Protein AF-A0A9X2W928-F1 (afdb_monomer_lite)

Structure (mmCIF, N/CA/C/O backbone):
data_AF-A0A9X2W928-F1
#
_entry.id   AF-A0A9X2W928-F1
#
loop_
_atom_site.group_PDB
_atom_site.id
_atom_site.type_symbol
_atom_site.label_atom_id
_atom_site.label_alt_id
_atom_site.label_comp_id
_atom_site.label_asym_id
_atom_site.label_entity_id
_atom_site.label_seq_id
_atom_site.pdbx_PDB_ins_code
_atom_site.Cartn_x
_atom_site.Cartn_y
_atom_site.Cartn_z
_atom_site.occupan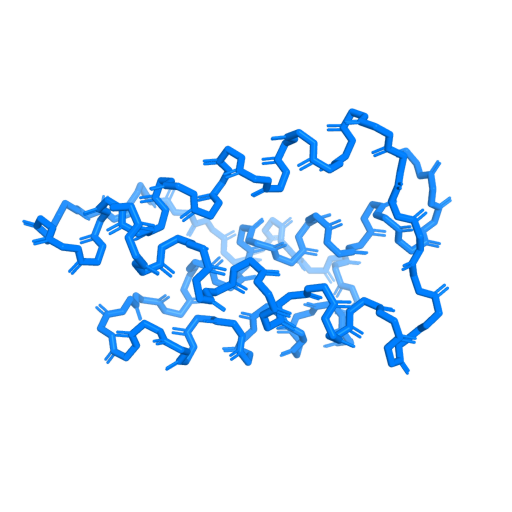cy
_atom_site.B_iso_or_equiv
_atom_site.auth_seq_id
_atom_site.auth_comp_id
_atom_site.auth_asym_id
_atom_site.auth_atom_id
_atom_site.pdbx_PDB_model_num
ATOM 1 N N . MET A 1 1 ? 4.983 -0.685 18.247 1.00 61.59 1 MET A N 1
ATOM 2 C CA . MET A 1 1 ? 6.153 -1.335 17.613 1.00 61.59 1 MET A CA 1
ATOM 3 C C . MET A 1 1 ? 5.823 -2.723 17.072 1.00 61.59 1 MET A C 1
ATOM 5 O O . MET A 1 1 ? 6.039 -2.919 15.888 1.00 61.59 1 MET A O 1
ATOM 9 N N . GLN A 1 2 ? 5.196 -3.625 17.844 1.00 84.94 2 GLN A N 1
ATOM 10 C CA . GLN A 1 2 ? 4.877 -4.987 17.364 1.00 84.94 2 GLN A CA 1
ATOM 11 C C . GLN A 1 2 ? 4.058 -5.044 16.055 1.00 84.94 2 GLN A C 1
ATOM 13 O O . GLN A 1 2 ? 4.350 -5.868 15.195 1.00 84.94 2 GLN A O 1
ATOM 18 N N . LEU A 1 3 ? 3.059 -4.167 15.869 1.00 93.12 3 LEU A N 1
ATOM 19 C CA . LEU A 1 3 ? 2.243 -4.159 14.643 1.00 93.12 3 LEU A CA 1
ATOM 20 C C . LEU A 1 3 ? 3.070 -3.800 13.399 1.00 93.12 3 LEU A C 1
ATOM 22 O O . LEU A 1 3 ? 3.018 -4.517 12.406 1.00 93.12 3 LEU A O 1
ATOM 26 N N . THR A 1 4 ? 3.878 -2.738 13.477 1.00 95.38 4 THR A N 1
ATOM 27 C CA . THR A 1 4 ? 4.791 -2.335 12.397 1.00 95.38 4 THR A CA 1
ATOM 28 C C . THR A 1 4 ? 5.741 -3.469 12.027 1.00 95.38 4 THR A C 1
ATOM 30 O O . THR A 1 4 ? 5.888 -3.770 10.853 1.00 95.38 4 THR A O 1
ATOM 33 N N . GLU A 1 5 ? 6.365 -4.120 13.010 1.00 95.25 5 GLU A N 1
ATOM 34 C CA . GLU A 1 5 ? 7.313 -5.218 12.772 1.00 95.25 5 GLU A CA 1
ATOM 35 C C . GLU A 1 5 ? 6.637 -6.421 12.107 1.00 95.25 5 GLU A C 1
ATOM 37 O O . GLU A 1 5 ? 7.166 -6.969 11.139 1.00 95.25 5 GLU A O 1
ATOM 42 N N . LYS A 1 6 ? 5.438 -6.797 12.575 1.00 96.81 6 LYS A N 1
ATOM 43 C CA . LYS A 1 6 ? 4.638 -7.874 11.979 1.00 96.81 6 LYS A CA 1
ATOM 44 C C . LYS A 1 6 ? 4.305 -7.572 10.517 1.00 96.81 6 LYS A C 1
ATOM 46 O O . LYS A 1 6 ? 4.499 -8.428 9.655 1.00 96.81 6 LYS A O 1
ATOM 51 N N . VAL A 1 7 ? 3.821 -6.363 10.236 1.00 97.81 7 VAL A N 1
ATOM 52 C CA . VAL A 1 7 ? 3.457 -5.954 8.874 1.00 97.81 7 VAL A CA 1
ATOM 53 C C . VAL A 1 7 ? 4.700 -5.831 7.990 1.00 97.81 7 VAL A C 1
ATOM 55 O O . VAL A 1 7 ? 4.683 -6.296 6.855 1.00 97.81 7 VAL A O 1
ATOM 58 N N . GLN A 1 8 ? 5.814 -5.315 8.510 1.00 97.94 8 GLN A N 1
ATOM 59 C CA . GLN A 1 8 ? 7.075 -5.247 7.771 1.00 97.94 8 GLN A CA 1
ATOM 60 C C . GLN A 1 8 ? 7.595 -6.644 7.401 1.00 97.94 8 GLN A C 1
ATOM 62 O O . GLN A 1 8 ? 8.061 -6.856 6.284 1.00 97.94 8 GLN A O 1
ATOM 67 N N . ALA A 1 9 ? 7.484 -7.626 8.301 1.00 98.00 9 ALA A N 1
ATOM 68 C CA . ALA A 1 9 ? 7.858 -9.008 8.003 1.00 98.00 9 ALA A CA 1
ATOM 69 C C . ALA A 1 9 ? 6.979 -9.624 6.897 1.00 98.00 9 ALA A C 1
ATOM 71 O O . ALA A 1 9 ? 7.482 -10.345 6.028 1.00 98.00 9 ALA A O 1
ATOM 72 N N . PHE A 1 10 ? 5.681 -9.306 6.897 1.00 98.44 10 PHE A N 1
ATOM 73 C CA . PHE A 1 10 ? 4.758 -9.701 5.834 1.00 98.44 10 PHE A CA 1
ATOM 74 C C . PHE A 1 10 ? 5.134 -9.064 4.488 1.00 98.44 10 PHE A C 1
ATOM 76 O O . PHE A 1 10 ? 5.306 -9.781 3.502 1.00 98.44 10 PHE A O 1
ATOM 83 N N . ILE A 1 11 ? 5.382 -7.752 4.466 1.00 98.50 11 ILE A N 1
ATOM 84 C CA . ILE A 1 11 ? 5.858 -7.014 3.285 1.00 98.50 11 ILE A CA 1
ATOM 85 C C . ILE A 1 11 ? 7.146 -7.630 2.729 1.00 98.50 11 ILE A C 1
ATOM 87 O O . ILE A 1 11 ? 7.240 -7.892 1.534 1.00 98.50 11 ILE A O 1
ATOM 91 N N . ASN A 1 12 ? 8.118 -7.939 3.589 1.00 98.06 12 ASN A N 1
ATOM 92 C CA . ASN A 1 12 ? 9.379 -8.550 3.167 1.00 98.06 12 ASN A CA 1
ATOM 93 C C . ASN A 1 12 ? 9.173 -9.934 2.526 1.00 98.06 12 ASN A C 1
ATOM 95 O O . ASN A 1 12 ? 9.934 -10.328 1.644 1.00 98.06 12 ASN A O 1
ATOM 99 N N . THR A 1 13 ? 8.154 -10.681 2.956 1.00 98.19 13 THR A N 1
ATOM 100 C CA . THR A 1 13 ? 7.782 -11.967 2.342 1.00 98.19 13 THR A CA 1
ATOM 101 C C . THR A 1 13 ? 7.139 -11.753 0.970 1.00 98.19 13 THR A C 1
ATOM 103 O O . THR A 1 13 ? 7.491 -12.443 0.014 1.00 98.19 13 THR A O 1
ATOM 106 N N . LEU A 1 14 ? 6.256 -10.759 0.855 1.00 97.56 14 LEU A N 1
ATOM 107 C CA . LEU A 1 14 ? 5.619 -10.340 -0.395 1.00 97.56 14 LEU A CA 1
ATOM 108 C C . LEU A 1 14 ? 6.645 -9.913 -1.449 1.00 97.56 14 LEU A C 1
ATOM 110 O O . LEU A 1 14 ? 6.648 -10.469 -2.547 1.00 97.56 14 LEU A O 1
ATOM 114 N N . LEU A 1 15 ? 7.557 -9.007 -1.088 1.00 98.06 15 LEU A N 1
ATOM 115 C CA . LEU A 1 15 ? 8.642 -8.533 -1.954 1.00 98.06 15 LEU A CA 1
ATOM 116 C C . LEU A 1 15 ? 9.480 -9.703 -2.485 1.00 98.06 15 LEU A C 1
ATOM 118 O O . LEU A 1 15 ? 9.664 -9.842 -3.694 1.00 98.06 15 LEU A O 1
ATOM 122 N N . LYS A 1 16 ? 9.894 -10.616 -1.596 1.00 97.56 16 LYS A N 1
ATOM 123 C CA . LYS A 1 16 ? 10.633 -11.830 -1.976 1.00 97.56 16 LYS A CA 1
ATOM 124 C C . LYS A 1 16 ? 9.841 -12.728 -2.923 1.00 97.56 16 LYS A C 1
ATOM 126 O O . LYS A 1 16 ? 10.414 -13.241 -3.874 1.00 97.56 16 LYS A O 1
ATOM 131 N N . SER A 1 17 ? 8.538 -12.903 -2.697 1.00 97.06 17 SER A N 1
ATOM 132 C CA . SER A 1 17 ? 7.685 -13.729 -3.567 1.00 97.06 17 SER A CA 1
ATOM 133 C C . SER A 1 17 ? 7.531 -13.172 -4.989 1.00 97.06 17 SER A C 1
ATOM 135 O O . SER A 1 17 ? 7.160 -13.914 -5.895 1.00 97.06 17 SER A O 1
ATOM 137 N N . ARG A 1 18 ? 7.805 -11.875 -5.180 1.00 96.00 18 ARG A N 1
ATOM 138 C CA . ARG A 1 18 ? 7.748 -11.166 -6.466 1.00 96.00 18 ARG A CA 1
ATOM 139 C C . ARG A 1 18 ? 9.131 -10.834 -7.036 1.00 96.00 18 ARG A C 1
ATOM 141 O O . ARG A 1 18 ? 9.211 -10.154 -8.050 1.00 96.00 18 ARG A O 1
ATOM 148 N N . ASN A 1 19 ? 10.213 -11.317 -6.416 1.00 96.56 19 ASN A N 1
ATOM 149 C CA . ASN A 1 19 ? 11.597 -10.973 -6.768 1.00 96.56 19 ASN A CA 1
ATOM 150 C C . ASN A 1 19 ? 11.873 -9.455 -6.801 1.00 96.56 19 ASN A C 1
ATOM 152 O O . ASN A 1 19 ? 12.717 -8.989 -7.564 1.00 96.56 19 ASN A O 1
ATOM 156 N N . ILE A 1 20 ? 11.194 -8.684 -5.952 1.00 97.38 20 ILE A N 1
ATOM 157 C CA . ILE A 1 20 ? 11.406 -7.240 -5.824 1.00 97.38 20 ILE A CA 1
ATOM 158 C C . ILE A 1 20 ? 12.455 -7.008 -4.736 1.00 97.38 20 ILE A C 1
ATOM 160 O O . ILE A 1 20 ? 12.308 -7.496 -3.613 1.00 97.38 20 ILE A O 1
ATOM 164 N N . THR A 1 21 ? 13.51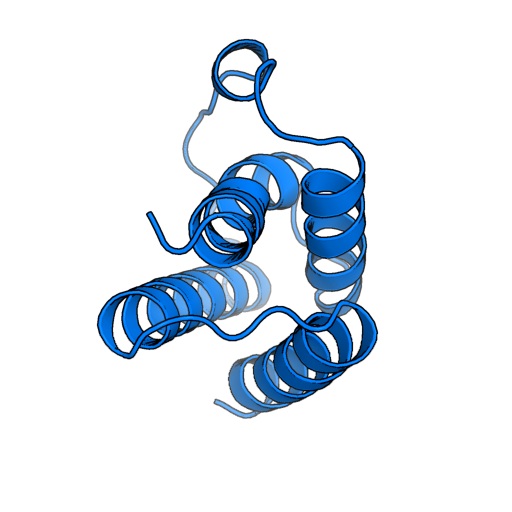1 -6.264 -5.065 1.00 96.75 21 THR A N 1
ATOM 165 C CA . THR A 1 21 ? 14.585 -5.908 -4.125 1.00 96.75 21 THR A CA 1
ATOM 166 C C . THR A 1 21 ? 14.714 -4.391 -4.072 1.00 96.75 21 THR A C 1
ATOM 168 O O . THR A 1 21 ? 15.414 -3.837 -4.916 1.00 96.75 21 THR A O 1
ATOM 171 N N . PRO A 1 22 ? 14.050 -3.714 -3.119 1.00 97.25 22 PRO A N 1
ATOM 172 C CA . PRO A 1 22 ? 14.174 -2.271 -2.994 1.00 97.25 22 PRO A CA 1
ATOM 173 C C . PRO A 1 22 ? 15.603 -1.864 -2.605 1.00 97.25 22 PRO A C 1
ATOM 175 O O . PRO A 1 22 ? 16.303 -2.593 -1.900 1.00 97.25 22 PRO A O 1
ATOM 178 N N . ASN A 1 23 ? 16.040 -0.678 -3.024 1.00 97.25 23 ASN A N 1
ATOM 179 C CA . ASN A 1 23 ? 17.282 -0.084 -2.532 1.00 97.25 23 ASN A CA 1
ATOM 180 C C . ASN A 1 23 ? 17.109 0.489 -1.108 1.00 97.25 23 ASN A C 1
ATOM 182 O O . ASN A 1 23 ? 15.994 0.657 -0.616 1.00 97.25 23 ASN A O 1
ATOM 186 N N . ALA A 1 24 ? 18.211 0.853 -0.446 1.00 96.88 24 ALA A N 1
ATOM 187 C CA . ALA A 1 24 ? 18.180 1.316 0.947 1.00 96.88 24 ALA A CA 1
ATOM 188 C C . ALA A 1 24 ? 17.270 2.542 1.189 1.00 96.88 24 ALA A C 1
ATOM 190 O O . ALA A 1 24 ? 16.657 2.657 2.251 1.00 96.88 24 ALA A O 1
ATOM 191 N N . VAL A 1 25 ? 17.158 3.454 0.215 1.00 97.56 25 VAL A N 1
ATOM 192 C CA . VAL A 1 25 ? 16.279 4.631 0.320 1.00 97.56 25 VAL A CA 1
ATOM 193 C C . VAL A 1 25 ? 14.816 4.207 0.216 1.00 97.56 25 VAL A C 1
ATOM 195 O O . VAL A 1 25 ? 13.995 4.631 1.029 1.00 97.56 25 VAL A O 1
ATOM 198 N N . GLN A 1 26 ? 14.492 3.328 -0.731 1.00 97.94 26 GLN A N 1
ATOM 199 C CA . GLN A 1 26 ? 13.147 2.776 -0.896 1.00 97.94 26 GLN A CA 1
ATOM 200 C C . GLN A 1 26 ? 12.721 1.963 0.341 1.00 97.94 26 GLN A C 1
ATOM 202 O O . GLN A 1 26 ? 11.610 2.141 0.837 1.00 97.94 26 GLN A O 1
ATOM 207 N N . GLU A 1 27 ? 13.613 1.146 0.915 1.00 97.94 27 GLU A N 1
ATOM 208 C CA . GLU A 1 27 ? 13.358 0.417 2.168 1.00 97.94 27 GLU A CA 1
ATOM 209 C C . GLU A 1 27 ? 13.056 1.367 3.335 1.00 97.94 27 GLU A C 1
ATOM 211 O O . GLU A 1 27 ? 12.123 1.138 4.116 1.00 97.94 27 GLU A O 1
ATOM 216 N N . GLN A 1 28 ? 13.822 2.455 3.455 1.00 98.06 28 GLN A N 1
ATOM 217 C CA . GLN A 1 28 ? 13.610 3.466 4.487 1.00 98.06 28 GLN A CA 1
ATOM 218 C C . GLN A 1 28 ? 12.254 4.165 4.317 1.00 98.06 28 GLN A C 1
ATOM 220 O O . GLN A 1 28 ? 11.524 4.334 5.301 1.00 98.06 28 GLN A O 1
ATOM 225 N N . MET A 1 29 ? 11.906 4.554 3.089 1.00 98.19 29 MET A N 1
ATOM 226 C CA . MET A 1 29 ? 10.642 5.223 2.773 1.00 98.19 29 MET A CA 1
ATOM 227 C C . MET A 1 29 ? 9.438 4.317 3.029 1.00 98.19 29 MET A C 1
ATOM 229 O O . MET A 1 29 ? 8.491 4.739 3.699 1.00 98.19 29 MET A O 1
ATOM 233 N N . LEU A 1 30 ? 9.513 3.058 2.601 1.00 98.25 30 LEU A N 1
ATOM 234 C CA . LEU A 1 30 ? 8.493 2.047 2.859 1.00 98.25 30 LEU A CA 1
ATOM 235 C C . LEU A 1 30 ? 8.314 1.814 4.363 1.00 98.25 30 LEU A C 1
ATOM 237 O O . LEU A 1 30 ? 7.198 1.865 4.876 1.00 98.25 30 LEU A O 1
ATOM 241 N N . THR A 1 31 ? 9.412 1.656 5.104 1.00 97.94 31 THR A N 1
ATOM 242 C CA . THR A 1 31 ? 9.365 1.476 6.565 1.00 97.94 31 THR A CA 1
ATOM 243 C C . THR A 1 31 ? 8.722 2.679 7.265 1.00 97.94 31 THR A C 1
ATOM 245 O O . THR A 1 31 ? 7.946 2.514 8.210 1.00 97.94 31 THR A O 1
ATOM 248 N N . SER A 1 32 ? 9.034 3.901 6.821 1.00 98.19 32 SER A N 1
ATOM 249 C CA . SER A 1 32 ? 8.421 5.127 7.347 1.00 98.19 32 SER A CA 1
ATOM 250 C C . SER A 1 32 ? 6.911 5.148 7.095 1.00 98.19 32 SER A C 1
ATOM 252 O O . SER A 1 32 ? 6.126 5.409 8.009 1.00 98.19 32 SER A O 1
ATOM 254 N N . HIS A 1 33 ? 6.497 4.782 5.882 1.00 98.12 33 HIS A N 1
ATOM 255 C CA . HIS A 1 33 ? 5.092 4.716 5.500 1.00 98.12 33 HIS A CA 1
ATOM 256 C C . HIS A 1 33 ? 4.315 3.690 6.343 1.00 98.12 33 HIS A C 1
ATOM 258 O O . HIS A 1 33 ? 3.288 4.019 6.932 1.00 98.12 33 HIS A O 1
ATOM 264 N N . VAL A 1 34 ? 4.852 2.478 6.515 1.00 98.06 34 VAL A N 1
ATOM 265 C CA . VAL A 1 34 ? 4.231 1.410 7.323 1.00 98.06 34 VAL A CA 1
ATOM 266 C C . VAL A 1 34 ? 4.122 1.801 8.801 1.00 98.06 34 VAL A C 1
ATOM 268 O O . VAL A 1 34 ? 3.156 1.439 9.477 1.00 98.06 34 VAL A O 1
ATOM 271 N N . ARG A 1 35 ? 5.079 2.577 9.333 1.00 98.06 35 ARG A N 1
ATOM 272 C CA . ARG A 1 35 ? 4.965 3.156 10.684 1.00 98.06 35 ARG A CA 1
ATOM 273 C C . ARG A 1 35 ? 3.796 4.131 10.787 1.00 98.06 35 ARG A C 1
ATOM 275 O O . ARG A 1 35 ? 3.086 4.083 11.788 1.00 98.06 35 ARG A O 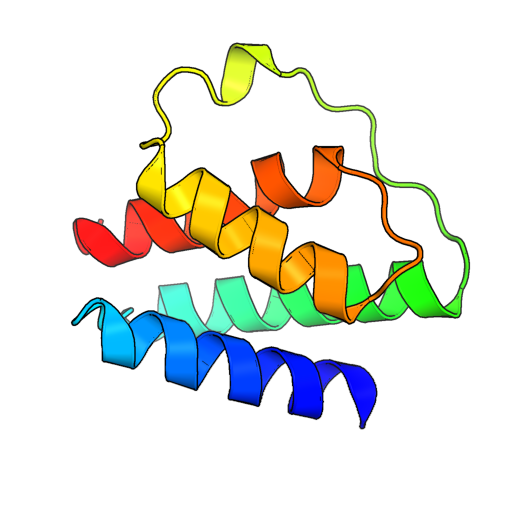1
ATOM 282 N N . ALA A 1 36 ? 3.581 4.969 9.775 1.00 97.50 36 ALA A N 1
ATOM 283 C CA . ALA A 1 36 ? 2.457 5.899 9.741 1.00 97.50 36 ALA A CA 1
ATOM 284 C C . ALA A 1 36 ? 1.108 5.164 9.630 1.00 97.50 36 ALA A C 1
ATOM 286 O O . ALA A 1 36 ? 0.193 5.465 10.391 1.00 97.50 36 ALA A O 1
ATOM 287 N N . MET A 1 37 ? 1.015 4.133 8.781 1.00 97.94 37 MET A N 1
ATOM 288 C CA . MET A 1 37 ? -0.165 3.257 8.701 1.00 97.94 37 MET A CA 1
ATOM 289 C C . MET A 1 37 ? -0.469 2.593 10.051 1.00 97.94 37 MET A C 1
ATOM 291 O O . MET A 1 37 ? -1.598 2.620 10.534 1.00 97.94 37 MET A O 1
ATOM 295 N N . ALA A 1 38 ? 0.554 2.036 10.710 1.00 97.88 38 ALA A N 1
ATOM 296 C CA . ALA A 1 38 ? 0.400 1.430 12.031 1.00 97.88 38 ALA A CA 1
ATOM 297 C C . ALA A 1 38 ? -0.026 2.448 13.093 1.00 97.88 38 ALA A C 1
ATOM 299 O O . ALA A 1 38 ? -0.794 2.102 13.986 1.00 97.88 38 ALA A O 1
ATOM 300 N N . HIS A 1 39 ? 0.458 3.689 13.008 1.00 97.31 39 HIS A N 1
ATOM 301 C CA . HIS A 1 39 ? 0.012 4.762 13.886 1.00 97.31 39 HIS A CA 1
ATOM 302 C C . HIS A 1 39 ? -1.482 5.038 13.696 1.00 97.31 39 HIS A C 1
ATOM 304 O O . HIS A 1 39 ? -2.228 4.894 14.661 1.00 97.31 39 HIS A O 1
ATOM 310 N N . ARG A 1 40 ? -1.926 5.314 12.462 1.00 97.88 40 ARG A N 1
ATOM 311 C CA . ARG A 1 40 ? -3.340 5.570 12.136 1.00 97.88 40 ARG A CA 1
ATOM 312 C C . ARG A 1 40 ? -4.252 4.408 12.520 1.00 97.88 40 ARG A C 1
ATOM 314 O O . ARG A 1 40 ? -5.297 4.623 13.122 1.00 97.88 40 ARG A O 1
ATOM 321 N N . SER A 1 41 ? -3.821 3.171 12.277 1.00 97.69 41 SER A N 1
ATOM 322 C CA . SER A 1 41 ? -4.555 1.966 12.683 1.00 97.69 41 SER A CA 1
ATOM 323 C C . SER A 1 41 ? -4.769 1.893 14.202 1.00 97.69 41 SER A C 1
ATOM 325 O O . SER A 1 41 ? -5.822 1.450 14.656 1.00 97.69 41 SER A O 1
ATOM 327 N N . LEU A 1 42 ? -3.803 2.349 15.006 1.00 97.06 42 LEU A N 1
ATOM 328 C CA . LEU A 1 42 ? -3.890 2.316 16.470 1.00 97.06 42 LEU A CA 1
ATOM 329 C C . LEU A 1 42 ? -4.616 3.528 17.067 1.00 97.06 42 LEU A C 1
ATOM 331 O O . LEU A 1 42 ? -5.223 3.400 18.129 1.00 97.06 42 LEU A O 1
ATOM 335 N N . THR A 1 43 ? -4.521 4.697 16.435 1.00 97.38 43 THR A N 1
ATOM 336 C CA . THR A 1 43 ? -5.067 5.956 16.968 1.00 97.38 43 THR A CA 1
ATOM 337 C C . THR A 1 43 ? -6.422 6.332 16.385 1.00 97.38 43 THR A C 1
ATOM 339 O O . THR A 1 43 ? -7.147 7.106 17.006 1.00 97.38 43 THR A O 1
ATOM 342 N N . GLY A 1 44 ? -6.770 5.803 15.211 1.00 96.81 44 GLY A N 1
ATOM 343 C CA . GLY A 1 44 ? -7.922 6.247 14.431 1.00 96.81 44 GLY A CA 1
ATOM 344 C C . GLY A 1 44 ? -7.716 7.607 13.757 1.00 96.81 44 GLY A C 1
ATOM 345 O O . GLY A 1 44 ? -8.692 8.211 13.319 1.00 96.81 44 GLY A O 1
ATOM 346 N N . GLU A 1 45 ? -6.479 8.113 13.692 1.00 97.06 45 GLU A N 1
ATOM 347 C CA . GLU A 1 45 ? -6.171 9.323 12.925 1.00 97.06 45 GLU A CA 1
ATOM 348 C C . GLU A 1 45 ? -6.546 9.111 11.444 1.00 97.06 45 GLU A C 1
ATOM 350 O O . GLU A 1 45 ? -6.177 8.081 10.865 1.00 97.06 45 GLU A O 1
ATOM 355 N N . PRO A 1 46 ? -7.292 10.047 10.826 1.00 95.00 46 PRO A N 1
ATOM 356 C CA . PRO A 1 46 ? -7.768 9.876 9.462 1.00 95.00 46 PRO A CA 1
ATOM 357 C C . PRO A 1 46 ? -6.618 9.933 8.455 1.00 95.00 46 PRO A C 1
ATOM 359 O O . PRO A 1 46 ? -5.604 10.604 8.660 1.00 95.00 46 PRO A O 1
ATOM 362 N N . LEU A 1 47 ? -6.807 9.257 7.323 1.00 95.19 47 LEU A N 1
ATOM 363 C CA . LEU A 1 47 ? -5.954 9.466 6.163 1.00 95.19 47 LEU A CA 1
ATOM 364 C C . LEU A 1 47 ? -6.230 10.862 5.570 1.00 95.19 47 LEU A C 1
ATOM 366 O O . LEU A 1 47 ? -7.396 11.264 5.520 1.00 95.19 47 LEU A O 1
ATOM 370 N N . PRO A 1 48 ? -5.204 11.600 5.107 1.00 88.88 48 PRO A N 1
ATOM 371 C CA . PRO A 1 48 ? -5.417 12.776 4.273 1.00 88.88 48 PRO A CA 1
ATOM 372 C C . PRO A 1 48 ? -6.246 12.440 3.028 1.00 88.88 48 PRO A C 1
ATOM 374 O O . PRO A 1 48 ? -6.189 11.319 2.524 1.00 88.88 48 PRO A O 1
ATOM 377 N N . GLU A 1 49 ? -6.991 13.420 2.523 1.00 90.81 49 GLU A N 1
ATOM 378 C CA . GLU A 1 49 ? -7.752 13.270 1.283 1.00 90.81 49 GLU A CA 1
ATOM 379 C C . GLU A 1 49 ? -6.798 13.018 0.106 1.00 90.81 49 GLU A C 1
ATOM 381 O O . GLU A 1 49 ? -5.806 13.731 -0.069 1.00 90.81 49 GLU A O 1
ATOM 386 N N . VAL A 1 50 ? -7.081 11.969 -0.667 1.00 91.69 50 VAL A N 1
ATOM 387 C CA . VAL A 1 50 ? -6.294 11.548 -1.830 1.00 91.69 50 VAL A CA 1
ATOM 388 C C . VAL A 1 50 ? -7.227 11.206 -2.983 1.00 91.69 50 VAL A C 1
ATOM 390 O O . VAL A 1 50 ? -8.287 10.616 -2.780 1.00 91.69 50 VAL A O 1
ATOM 393 N N . GLU A 1 51 ? -6.827 11.573 -4.196 1.00 92.12 51 GLU A N 1
ATOM 394 C CA . GLU A 1 51 ? -7.601 11.323 -5.411 1.00 92.12 51 GLU A CA 1
ATOM 395 C C . GLU A 1 51 ? -7.124 10.033 -6.089 1.00 92.12 51 GLU A C 1
ATOM 397 O O . GLU A 1 51 ? -5.934 9.877 -6.365 1.00 92.12 51 GLU A O 1
ATOM 402 N N . GLU A 1 52 ? -8.049 9.118 -6.393 1.00 88.75 52 GLU A N 1
ATOM 403 C CA . GLU A 1 52 ? -7.753 7.835 -7.056 1.00 88.75 52 GLU A CA 1
ATOM 404 C C . GLU A 1 52 ? -7.054 8.022 -8.414 1.00 88.75 52 GLU A C 1
ATOM 406 O O . GLU A 1 52 ? -6.156 7.254 -8.759 1.00 88.75 52 GLU A O 1
ATOM 411 N N . SER A 1 53 ? -7.396 9.087 -9.148 1.00 93.25 53 SER A N 1
ATOM 412 C CA . SER A 1 53 ? -6.827 9.401 -10.465 1.00 93.25 53 SER A CA 1
ATOM 413 C C . SER A 1 53 ? -5.310 9.615 -10.450 1.00 93.25 53 SER A C 1
ATOM 415 O O . SER A 1 53 ? -4.657 9.491 -11.481 1.00 93.25 53 SER A O 1
ATOM 417 N N . LEU A 1 54 ? -4.717 9.902 -9.284 1.00 93.56 54 LEU A N 1
ATOM 418 C CA . LEU A 1 54 ? -3.263 10.026 -9.136 1.00 93.56 54 LEU A CA 1
ATOM 419 C C . LEU A 1 54 ? -2.530 8.680 -9.235 1.00 93.56 54 LEU A C 1
ATOM 421 O O . LEU A 1 54 ? -1.304 8.663 -9.332 1.00 93.56 54 LEU A O 1
ATOM 425 N N . PHE A 1 55 ? -3.259 7.563 -9.197 1.00 94.94 55 PHE A N 1
ATOM 426 C CA . PHE A 1 55 ? -2.701 6.213 -9.132 1.00 94.94 55 PHE A CA 1
ATOM 427 C C . PHE A 1 55 ? -3.044 5.360 -10.362 1.00 94.94 55 PHE A C 1
ATOM 429 O O . PHE A 1 55 ? -2.784 4.159 -10.357 1.00 94.94 55 PHE A O 1
ATOM 436 N N . GLU A 1 56 ? -3.593 5.957 -11.425 1.00 93.50 56 GLU A N 1
ATOM 437 C CA . GLU A 1 56 ? -3.999 5.246 -12.652 1.00 93.50 56 GLU A CA 1
ATOM 438 C C . GLU A 1 56 ? -2.833 4.557 -13.378 1.00 93.50 56 GLU A C 1
ATOM 440 O O . GLU A 1 56 ? -3.035 3.549 -14.055 1.00 93.50 56 GLU A O 1
ATOM 445 N N . GLU A 1 57 ? -1.611 5.073 -13.222 1.00 93.75 57 GLU A N 1
ATOM 446 C CA . GLU A 1 57 ? -0.401 4.499 -13.824 1.00 93.75 57 GLU A CA 1
ATOM 447 C C . GLU A 1 57 ? 0.207 3.358 -12.993 1.00 93.75 57 GLU A C 1
ATOM 449 O O . GLU A 1 57 ? 1.107 2.667 -13.469 1.00 93.75 57 GLU A O 1
ATOM 454 N N . ILE A 1 58 ? -0.274 3.125 -11.765 1.00 96.50 58 ILE A N 1
ATOM 455 C CA . ILE A 1 58 ? 0.254 2.062 -10.909 1.00 96.50 58 ILE A CA 1
ATOM 456 C C . ILE A 1 58 ? -0.194 0.694 -11.424 1.00 96.50 58 ILE A C 1
ATOM 458 O O . ILE A 1 58 ? -1.378 0.446 -11.667 1.00 96.50 58 ILE A O 1
ATOM 462 N N . SER A 1 59 ? 0.751 -0.244 -11.530 1.00 96.81 59 SER A N 1
ATOM 463 C CA . SER A 1 59 ? 0.441 -1.597 -11.977 1.00 96.81 59 SER A CA 1
ATOM 464 C C . SER A 1 59 ? -0.552 -2.308 -11.048 1.00 96.81 59 SER A C 1
ATOM 466 O O . SER A 1 59 ? -0.500 -2.205 -9.817 1.00 96.81 59 SER A O 1
ATOM 468 N N . ALA A 1 60 ? -1.424 -3.129 -11.642 1.00 96.69 60 ALA A N 1
ATOM 469 C CA . ALA A 1 60 ? -2.396 -3.926 -10.893 1.00 96.69 60 ALA A CA 1
ATOM 470 C C . ALA A 1 60 ? -1.736 -4.829 -9.832 1.00 96.69 60 ALA A C 1
ATOM 472 O O . ALA A 1 60 ? -2.284 -4.984 -8.745 1.00 96.69 60 ALA A O 1
ATOM 473 N N . ASP A 1 61 ? -0.543 -5.371 -10.111 1.00 97.19 61 ASP A N 1
ATOM 474 C CA . ASP A 1 61 ? 0.205 -6.195 -9.151 1.00 97.19 61 ASP A CA 1
ATOM 475 C C . ASP A 1 61 ? 0.710 -5.357 -7.961 1.00 97.19 61 ASP A C 1
ATOM 477 O O . ASP A 1 61 ? 0.618 -5.807 -6.825 1.00 97.19 61 ASP A O 1
ATOM 481 N N . SER A 1 62 ? 1.161 -4.110 -8.162 1.00 98.12 62 SER A N 1
ATOM 482 C CA . SER A 1 62 ? 1.554 -3.235 -7.038 1.00 98.12 62 SER A CA 1
ATOM 483 C C . SER A 1 62 ? 0.361 -2.865 -6.164 1.00 98.12 62 SER A C 1
ATOM 485 O O . SER A 1 62 ? 0.464 -2.844 -4.934 1.00 98.12 62 SER A O 1
ATOM 487 N N . LEU A 1 63 ? -0.791 -2.620 -6.790 1.00 97.88 63 LEU A N 1
ATOM 488 C CA . LEU A 1 63 ? -2.029 -2.353 -6.072 1.00 97.88 63 LEU A CA 1
ATOM 489 C C . LEU A 1 63 ? -2.523 -3.590 -5.302 1.00 97.88 63 LEU A C 1
ATOM 491 O O . LEU A 1 63 ? -2.973 -3.460 -4.164 1.00 97.88 63 LEU A O 1
ATOM 495 N N . GLU A 1 64 ? -2.417 -4.789 -5.877 1.00 98.12 64 GLU A N 1
ATOM 496 C CA . GLU A 1 64 ? -2.748 -6.050 -5.199 1.00 98.12 64 GLU A CA 1
ATOM 497 C C . GLU A 1 64 ? -1.857 -6.274 -3.970 1.00 98.12 64 GLU A C 1
ATOM 499 O O . GLU A 1 64 ? -2.363 -6.550 -2.878 1.00 98.12 64 GLU A O 1
ATOM 504 N N . MET A 1 65 ? -0.542 -6.078 -4.114 1.00 98.50 65 MET A N 1
ATOM 505 C CA . MET A 1 65 ? 0.401 -6.160 -2.996 1.00 98.50 65 MET A CA 1
ATOM 506 C C . MET A 1 65 ? 0.030 -5.181 -1.875 1.00 98.50 65 MET A C 1
ATOM 508 O O . MET A 1 65 ? 0.020 -5.557 -0.702 1.00 98.50 65 MET A O 1
ATOM 512 N N . ALA A 1 66 ? -0.314 -3.940 -2.222 1.00 98.50 66 ALA A N 1
ATOM 513 C CA . ALA A 1 66 ? -0.701 -2.928 -1.248 1.00 98.50 66 ALA A CA 1
ATOM 514 C C . ALA A 1 66 ? -2.010 -3.262 -0.525 1.00 98.50 66 ALA A C 1
ATOM 516 O O . ALA A 1 66 ? -2.079 -3.135 0.698 1.00 98.50 66 ALA A O 1
ATOM 517 N N . LYS A 1 67 ? -3.018 -3.768 -1.243 1.00 98.44 67 LYS A N 1
ATOM 518 C CA . LYS A 1 67 ? -4.281 -4.227 -0.644 1.00 98.44 67 LYS A CA 1
ATOM 519 C C . LYS A 1 67 ? -4.051 -5.353 0.362 1.00 98.44 67 LYS A C 1
ATOM 521 O O . LYS A 1 67 ? -4.520 -5.252 1.493 1.00 98.44 67 LYS A O 1
ATOM 526 N N . ALA A 1 68 ? -3.245 -6.355 0.005 1.00 98.38 68 ALA A N 1
ATOM 527 C CA . ALA A 1 68 ? -2.910 -7.464 0.900 1.00 98.38 68 ALA A CA 1
ATOM 528 C C . ALA A 1 68 ? -2.224 -6.995 2.199 1.00 98.38 68 ALA A C 1
ATOM 530 O O . ALA A 1 68 ? -2.387 -7.611 3.256 1.00 98.38 68 ALA A O 1
ATOM 531 N N . VAL A 1 69 ? -1.454 -5.902 2.136 1.00 98.44 69 VAL A N 1
ATOM 532 C CA . VAL A 1 69 ? -0.828 -5.273 3.307 1.00 98.44 69 VAL A CA 1
ATOM 533 C C . VAL A 1 69 ? -1.843 -4.493 4.139 1.00 98.44 69 VAL A C 1
ATOM 535 O O . VAL A 1 69 ? -1.857 -4.655 5.358 1.00 98.44 69 VAL A O 1
ATOM 538 N N . VAL A 1 70 ? -2.701 -3.680 3.516 1.00 98.19 70 VAL A N 1
ATOM 539 C CA . VAL A 1 70 ? -3.762 -2.926 4.212 1.00 98.19 70 VAL A CA 1
ATOM 540 C C . VAL A 1 70 ? -4.701 -3.869 4.971 1.00 98.19 70 VAL A C 1
ATOM 542 O O . VAL A 1 70 ? -5.035 -3.611 6.129 1.00 98.19 70 VAL A O 1
ATOM 545 N N . GLU A 1 71 ? -5.030 -5.021 4.386 1.00 97.94 71 GLU A N 1
ATOM 546 C CA . GLU A 1 71 ? -5.816 -6.075 5.037 1.00 97.94 71 GLU A CA 1
ATOM 547 C C . GLU A 1 71 ? -5.190 -6.588 6.346 1.00 97.94 71 GLU A C 1
ATOM 549 O O . GLU A 1 71 ? -5.920 -6.975 7.258 1.00 97.94 71 GLU A O 1
ATOM 554 N N . GLN A 1 72 ? -3.859 -6.534 6.505 1.00 97.56 72 GLN A N 1
ATOM 555 C CA . GLN A 1 72 ? -3.199 -6.941 7.757 1.00 97.56 72 GLN A CA 1
ATOM 556 C C . GLN A 1 72 ? -3.526 -6.020 8.939 1.00 97.56 72 GLN A C 1
ATOM 558 O O . GLN A 1 72 ? -3.367 -6.434 10.092 1.00 97.56 72 GLN A O 1
ATOM 563 N N . PHE A 1 73 ? -3.958 -4.785 8.671 1.00 97.06 73 PHE A N 1
ATOM 564 C CA . PHE A 1 73 ? -4.396 -3.838 9.696 1.00 97.06 73 PHE A CA 1
ATOM 565 C C . PHE A 1 73 ? -5.875 -4.027 10.053 1.00 97.06 73 PHE A C 1
ATOM 567 O O . PHE A 1 73 ? -6.257 -3.835 11.204 1.00 97.06 73 PHE A O 1
ATOM 574 N N . GLY A 1 74 ? -6.709 -4.423 9.085 1.00 96.06 74 GLY A N 1
ATOM 575 C CA . GLY A 1 74 ? -8.127 -4.753 9.275 1.00 96.06 74 GLY A CA 1
ATOM 576 C C . GLY A 1 74 ? -9.064 -3.568 9.549 1.00 96.06 74 GLY A C 1
ATOM 577 O O . GLY A 1 74 ? -10.278 -3.748 9.541 1.00 96.06 74 GLY A O 1
ATOM 578 N N . ASN A 1 75 ? -8.529 -2.368 9.788 1.00 97.12 75 ASN A N 1
ATOM 579 C CA . ASN A 1 75 ? -9.304 -1.165 10.105 1.00 97.12 75 ASN A CA 1
ATOM 580 C C . ASN A 1 75 ? -8.861 0.090 9.337 1.00 97.12 75 ASN A C 1
ATOM 582 O O . ASN A 1 75 ? -9.312 1.188 9.660 1.00 97.12 75 ASN A O 1
ATOM 586 N N . LEU A 1 76 ? -7.965 -0.063 8.363 1.00 98.00 76 LEU A N 1
ATOM 587 C CA . LEU A 1 76 ? -7.500 1.035 7.528 1.00 98.00 76 LEU A CA 1
ATOM 588 C C . LEU A 1 76 ? -8.371 1.183 6.267 1.00 98.00 76 LEU A C 1
ATOM 590 O O . LEU A 1 76 ? -8.870 0.178 5.755 1.00 98.00 76 LEU A O 1
ATOM 59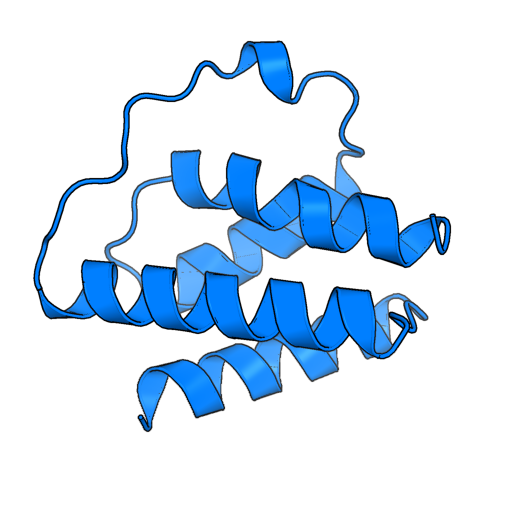4 N N . PRO A 1 77 ? -8.554 2.419 5.771 1.00 96.19 77 PRO A N 1
ATOM 595 C CA . PRO A 1 77 ? -9.294 2.689 4.542 1.00 96.19 77 PRO A CA 1
ATOM 596 C C . PRO A 1 77 ? -8.563 2.130 3.307 1.00 96.19 77 PRO A C 1
ATOM 598 O O . PRO A 1 77 ? -7.346 1.928 3.334 1.00 96.19 77 PRO A O 1
ATOM 601 N N . ILE A 1 78 ? -9.294 1.870 2.218 1.00 92.44 78 ILE A N 1
ATOM 602 C CA . ILE A 1 78 ? -8.725 1.258 1.001 1.00 92.44 78 ILE A CA 1
ATOM 603 C C . ILE A 1 78 ? -7.737 2.197 0.297 1.00 92.44 78 ILE A C 1
ATOM 605 O O . ILE A 1 78 ? -6.790 1.743 -0.338 1.00 92.44 78 ILE A O 1
ATOM 609 N N . GLU A 1 79 ? -7.921 3.496 0.491 1.00 96.38 79 GLU A N 1
ATOM 610 C CA . GLU A 1 79 ? -7.106 4.610 0.022 1.00 96.38 79 GLU A CA 1
ATOM 611 C C . GLU A 1 79 ? -5.635 4.491 0.469 1.00 96.38 79 GLU A C 1
ATOM 613 O O . GLU A 1 79 ? -4.718 4.914 -0.235 1.00 96.38 79 GLU A O 1
ATOM 618 N N . GLU A 1 80 ? -5.376 3.837 1.607 1.00 97.75 80 GLU A N 1
ATOM 619 C CA . GLU A 1 80 ? -4.015 3.516 2.058 1.00 97.75 80 GLU A CA 1
ATOM 620 C C . GLU A 1 80 ? -3.285 2.602 1.070 1.00 97.75 80 GLU A C 1
ATOM 622 O O . GLU A 1 80 ? -2.070 2.704 0.903 1.00 97.75 80 GLU A O 1
ATOM 627 N N . ALA A 1 81 ? -4.017 1.715 0.386 1.00 97.69 81 ALA A N 1
ATOM 628 C CA . ALA A 1 81 ? -3.429 0.822 -0.599 1.00 97.69 81 ALA A CA 1
ATOM 629 C C . ALA A 1 81 ? -2.936 1.607 -1.818 1.00 97.69 81 ALA A C 1
ATOM 631 O O . ALA A 1 81 ? -1.914 1.246 -2.393 1.00 97.69 81 ALA A O 1
ATOM 632 N N . TRP A 1 82 ? -3.606 2.698 -2.188 1.00 97.44 82 TRP A N 1
ATOM 633 C CA . TRP A 1 82 ? -3.169 3.5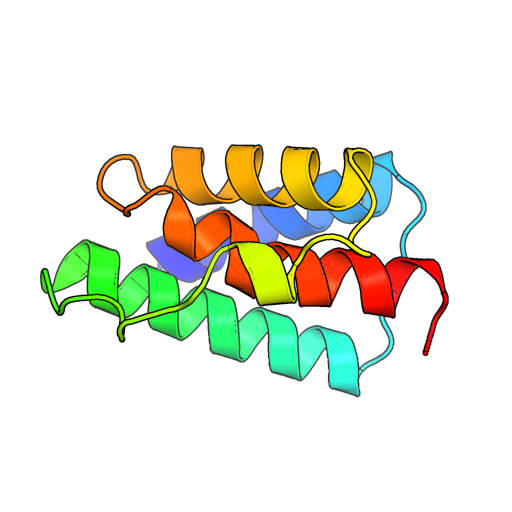48 -3.293 1.00 97.44 82 TRP A CA 1
ATOM 634 C C . TRP A 1 82 ? -1.817 4.189 -2.979 1.00 97.44 82 TRP A C 1
ATOM 636 O O . TRP A 1 82 ? -0.856 4.014 -3.727 1.00 97.44 82 TRP A O 1
ATOM 646 N N . LEU A 1 83 ? -1.685 4.811 -1.808 1.00 97.44 83 LEU A N 1
ATOM 647 C CA . LEU A 1 83 ? -0.426 5.423 -1.378 1.00 97.44 83 LEU A CA 1
ATOM 648 C C . LEU A 1 83 ? 0.698 4.400 -1.189 1.00 97.44 83 LEU A C 1
ATOM 650 O O . LEU A 1 83 ? 1.842 4.647 -1.578 1.00 97.44 83 LEU A O 1
ATOM 654 N N . LEU A 1 84 ? 0.385 3.246 -0.598 1.00 98.19 84 LEU A N 1
ATOM 655 C CA . LEU A 1 84 ? 1.367 2.192 -0.378 1.00 98.19 84 LEU A CA 1
ATOM 656 C C . LEU A 1 84 ? 1.835 1.565 -1.702 1.00 98.19 84 LEU A C 1
ATOM 658 O O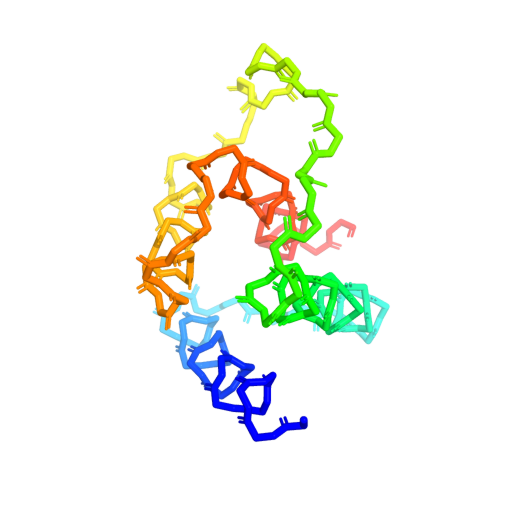 . LEU A 1 84 ? 3.007 1.206 -1.819 1.00 98.19 84 LEU A O 1
ATOM 662 N N . SER A 1 85 ? 0.954 1.463 -2.703 1.00 97.88 85 SER A N 1
ATOM 663 C CA . SER A 1 85 ? 1.263 0.841 -3.997 1.00 97.88 85 SER A CA 1
ATOM 664 C C . SER A 1 85 ? 2.407 1.527 -4.746 1.00 97.88 85 SER A C 1
ATOM 666 O O . SER A 1 85 ? 3.187 0.844 -5.409 1.00 97.88 85 SER A O 1
ATOM 668 N N . VAL A 1 86 ? 2.602 2.834 -4.538 1.00 97.38 86 VAL A N 1
ATOM 669 C CA . VAL A 1 86 ? 3.727 3.601 -5.097 1.00 97.38 86 VAL A CA 1
ATOM 670 C C . VAL A 1 86 ? 5.078 3.022 -4.665 1.00 97.38 86 VAL A C 1
ATOM 672 O O . VAL A 1 86 ? 6.004 2.954 -5.469 1.00 97.38 86 VAL A O 1
ATOM 675 N N . HIS A 1 87 ? 5.206 2.545 -3.420 1.00 98.25 87 HIS A N 1
ATOM 676 C CA . HIS A 1 87 ? 6.464 1.952 -2.938 1.00 98.25 87 HIS A CA 1
ATOM 677 C C . HIS A 1 87 ? 6.784 0.635 -3.640 1.00 98.25 87 HIS A C 1
ATOM 679 O O . HIS A 1 87 ? 7.953 0.343 -3.881 1.00 98.25 87 HIS A O 1
ATOM 685 N N . PHE A 1 88 ? 5.763 -0.159 -3.973 1.00 98.12 88 PHE A N 1
ATOM 686 C CA . PHE A 1 88 ? 5.953 -1.396 -4.727 1.00 98.12 88 PHE A CA 1
ATOM 687 C C . PHE A 1 88 ? 6.273 -1.118 -6.191 1.00 98.12 88 PHE A C 1
ATOM 689 O O . PHE A 1 88 ? 7.156 -1.774 -6.736 1.00 98.12 88 PHE A O 1
ATOM 696 N N . GLU A 1 89 ? 5.617 -0.127 -6.795 1.00 97.44 89 GLU A N 1
ATOM 697 C CA . GLU A 1 89 ? 5.863 0.260 -8.184 1.00 97.44 89 GLU A CA 1
ATOM 698 C C . GLU A 1 89 ? 7.304 0.741 -8.379 1.00 97.44 89 GLU A C 1
ATOM 700 O O . GLU A 1 89 ? 8.056 0.174 -9.166 1.00 97.44 89 GLU A O 1
ATOM 705 N N . VAL A 1 90 ? 7.738 1.706 -7.567 1.00 96.19 90 VAL A N 1
ATOM 706 C CA . VAL A 1 90 ? 9.096 2.262 -7.638 1.00 96.19 90 VAL A CA 1
ATOM 707 C C . VAL A 1 90 ? 10.159 1.191 -7.348 1.00 96.19 90 VAL A C 1
ATOM 709 O O . VAL A 1 90 ? 11.210 1.157 -7.990 1.00 96.19 90 VAL A O 1
ATOM 712 N N . ALA A 1 91 ? 9.883 0.266 -6.422 1.00 96.75 91 ALA A N 1
ATOM 713 C CA . ALA A 1 91 ? 10.802 -0.827 -6.113 1.00 96.75 91 ALA A CA 1
ATOM 714 C C . ALA A 1 91 ? 10.903 -1.884 -7.229 1.00 96.75 91 ALA A C 1
ATOM 716 O O . ALA A 1 91 ? 11.959 -2.502 -7.368 1.00 96.75 91 ALA A O 1
ATOM 717 N N . LYS A 1 92 ? 9.846 -2.113 -8.022 1.00 94.06 92 LYS A N 1
ATOM 718 C CA . LYS A 1 92 ? 9.887 -3.046 -9.167 1.00 94.06 92 LYS A CA 1
ATOM 719 C C . LYS A 1 92 ? 10.855 -2.580 -10.241 1.00 94.06 92 LYS A C 1
ATOM 721 O O . LYS A 1 92 ? 11.655 -3.377 -10.728 1.00 94.06 92 LYS A O 1
ATOM 726 N N . ASP A 1 93 ? 10.807 -1.291 -10.548 1.00 89.06 93 ASP A N 1
ATOM 727 C CA . ASP A 1 93 ? 11.628 -0.699 -11.600 1.00 89.06 93 ASP A CA 1
ATOM 728 C C . ASP A 1 93 ? 12.996 -0.220 -11.086 1.00 89.06 93 ASP A C 1
ATOM 730 O O . ASP A 1 93 ? 13.842 0.203 -11.875 1.00 89.06 93 ASP A O 1
ATOM 734 N N . ASN A 1 94 ? 13.245 -0.323 -9.772 1.00 81.69 94 ASN A N 1
ATOM 735 C CA . ASN A 1 94 ? 14.420 0.240 -9.096 1.00 81.69 94 ASN A CA 1
ATOM 736 C C . ASN A 1 94 ? 14.633 1.735 -9.407 1.00 81.69 94 ASN A C 1
ATOM 738 O O . ASN A 1 94 ? 15.776 2.192 -9.517 1.00 81.69 94 ASN A O 1
ATOM 742 N N . LEU A 1 95 ? 13.530 2.477 -9.544 1.00 66.94 95 LEU A N 1
ATOM 743 C CA . LEU A 1 95 ? 13.521 3.915 -9.827 1.00 66.94 95 LEU A CA 1
ATOM 744 C C . LEU A 1 95 ? 13.828 4.773 -8.590 1.00 66.94 95 LEU A C 1
ATOM 746 O O . LEU A 1 95 ? 13.572 4.331 -7.443 1.00 66.94 95 LEU A O 1
#

Organism: NCBI:txid2925397

Secondary structure (DSSP, 8-state):
-HHHHHHHHHHHHHHHHTT----HHHHHHHHHHHHHHHHHHHH-PPPPP--GGGGTTS-HHHHHHHHHHHTTTSSS-THHHHHHHHHHHHHHHT-

Foldseek 3Di:
DVLLVVLVVVLVVLCVVVVFDADPVLNVVLSVLSVVLVVCLVPVPADPDDDPVVQPPQDPSLLVSLQVSNVSSVPHDSVSSSVSSVSVRCRRVND

Radius of gyration: 12.45 Å; chains: 1; bounding box: 28×27×31 Å

pLDDT: mean 95.68, std 5.45, range [61.59, 98.5]

Sequence (95 aa):
MQLTEKVQAFINTLLKSRNITPNAVQEQMLTSHVRAMAHRSLTGEPLPEVEESLFEEISADSLEMAKAVVEQFGNLPIEEAWLLSVHFEVAKDNL

InterPro domains:
  IPR011608 PRD domain [PS51372] (1-95)
  IPR020044 PRD domain protein, EF0829/AHA3910 [TIGR03582] (3-94)
  IPR036634 PRD domain superfamily [SSF63520] (2-92)